Protein AF-A0A928XF33-F1 (afdb_monomer_lite)

Structure (mmCIF, N/CA/C/O backbone):
data_AF-A0A928XF33-F1
#
_entry.id   AF-A0A928XF33-F1
#
loop_
_atom_site.group_PDB
_atom_site.id
_atom_site.type_symbol
_atom_site.label_atom_id
_atom_site.label_alt_id
_atom_site.label_comp_id
_atom_site.label_asym_id
_atom_site.label_entity_id
_atom_site.label_seq_id
_atom_site.pdbx_PDB_ins_code
_atom_site.Cartn_x
_atom_site.Cartn_y
_atom_site.Cartn_z
_atom_site.occupancy
_atom_site.B_iso_or_equiv
_atom_site.auth_seq_id
_atom_site.auth_comp_id
_atom_site.auth_asym_id
_atom_site.auth_atom_id
_atom_site.pdbx_PDB_model_num
ATOM 1 N N . MET A 1 1 ? -15.547 -3.757 18.145 1.00 56.09 1 MET A N 1
ATOM 2 C CA . MET A 1 1 ? -14.695 -3.752 16.936 1.00 56.09 1 MET A CA 1
ATOM 3 C C . MET A 1 1 ? -14.721 -2.345 16.365 1.00 56.09 1 MET A C 1
ATOM 5 O O . MET A 1 1 ? -15.814 -1.855 16.118 1.00 56.09 1 MET A O 1
ATOM 9 N N . GLN A 1 2 ? -13.573 -1.678 16.237 1.00 73.50 2 GLN A N 1
ATOM 10 C CA . GLN A 1 2 ? -13.499 -0.398 15.520 1.00 73.50 2 GLN A CA 1
ATOM 11 C C . GLN A 1 2 ? -13.445 -0.687 14.015 1.00 73.50 2 GLN A C 1
ATOM 13 O O . GLN A 1 2 ? -12.772 -1.633 13.605 1.00 73.50 2 GLN A O 1
ATOM 18 N N . LEU A 1 3 ? -14.179 0.076 13.201 1.00 80.75 3 LEU A N 1
ATOM 19 C CA . LEU A 1 3 ? -14.056 -0.015 11.746 1.00 80.75 3 LEU A CA 1
ATOM 20 C C . LEU A 1 3 ? -12.732 0.623 11.320 1.00 80.75 3 LEU A C 1
ATOM 22 O O . LEU A 1 3 ? -12.500 1.797 11.602 1.00 80.75 3 LEU A O 1
ATOM 26 N N . LYS A 1 4 ? -11.894 -0.143 10.615 1.00 88.00 4 LYS A N 1
ATOM 27 C CA . LYS A 1 4 ? -10.683 0.385 9.982 1.00 88.00 4 LYS A CA 1
ATOM 28 C C . LYS A 1 4 ? -11.077 1.289 8.809 1.00 88.00 4 LYS A C 1
ATOM 30 O O . LYS A 1 4 ? -11.910 0.871 7.994 1.00 88.00 4 LYS A O 1
ATOM 35 N N . PRO A 1 5 ? -10.524 2.506 8.688 1.00 91.00 5 PRO A N 1
ATOM 36 C CA . PRO A 1 5 ? -10.780 3.342 7.525 1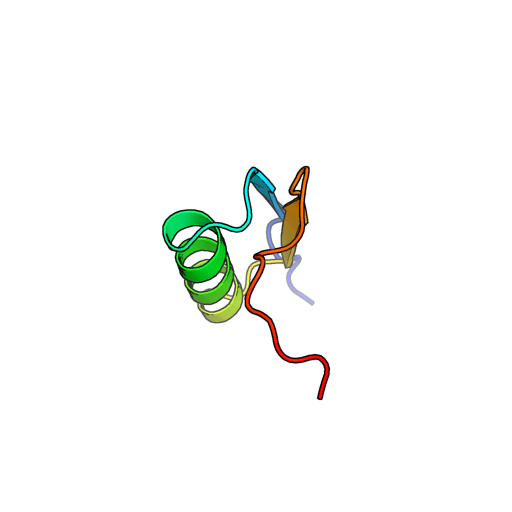.00 91.00 5 PRO A CA 1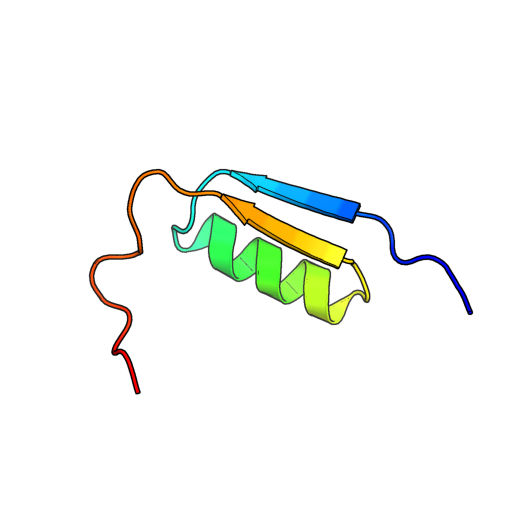
ATOM 37 C C . PRO A 1 5 ? -10.227 2.665 6.264 1.00 91.00 5 PRO A C 1
ATOM 39 O O . PRO A 1 5 ? -9.116 2.135 6.277 1.00 91.00 5 PRO A O 1
ATOM 42 N N . LYS A 1 6 ? -11.011 2.676 5.181 1.00 96.62 6 LYS A N 1
ATOM 43 C CA . LYS A 1 6 ? -10.647 2.039 3.908 1.00 96.62 6 LYS A CA 1
ATOM 44 C C . LYS A 1 6 ? -9.882 2.998 3.006 1.00 96.62 6 LYS A C 1
ATOM 46 O O . LYS A 1 6 ? -10.344 4.116 2.781 1.00 96.62 6 LYS A O 1
ATOM 51 N N . VAL A 1 7 ? -8.763 2.545 2.447 1.00 97.69 7 VAL A N 1
ATOM 52 C CA . VAL A 1 7 ? -7.907 3.338 1.556 1.00 97.69 7 VAL A CA 1
ATOM 53 C C . VAL A 1 7 ? -7.569 2.542 0.300 1.00 97.69 7 VAL A C 1
ATOM 55 O O . VAL A 1 7 ? -7.206 1.370 0.367 1.00 97.69 7 VAL A O 1
ATOM 58 N N . VAL A 1 8 ? -7.667 3.196 -0.859 1.00 97.81 8 VAL A N 1
ATOM 59 C CA . VAL A 1 8 ? -7.235 2.638 -2.145 1.00 97.81 8 VAL A CA 1
ATOM 60 C C . VAL A 1 8 ? -5.991 3.382 -2.615 1.00 97.81 8 VAL A C 1
ATOM 62 O O . VAL A 1 8 ? -6.025 4.600 -2.780 1.00 97.81 8 VAL A O 1
ATOM 65 N N . VAL A 1 9 ? -4.906 2.650 -2.858 1.00 97.38 9 VAL A N 1
ATOM 66 C CA . VAL A 1 9 ? -3.660 3.183 -3.420 1.00 97.38 9 VAL A CA 1
ATOM 67 C C . VAL A 1 9 ? -3.579 2.789 -4.891 1.00 97.38 9 VAL A C 1
ATOM 69 O O . VAL A 1 9 ? -3.652 1.608 -5.229 1.00 97.38 9 VAL A O 1
ATOM 72 N N . ILE A 1 10 ? -3.428 3.775 -5.777 1.00 96.75 10 ILE A N 1
ATOM 73 C CA . ILE A 1 10 ? -3.281 3.540 -7.217 1.00 96.75 10 ILE A CA 1
ATOM 74 C C . ILE A 1 10 ? -1.795 3.539 -7.587 1.00 96.75 10 ILE A C 1
ATOM 76 O O . ILE A 1 10 ? -1.109 4.550 -7.450 1.00 96.75 10 ILE A O 1
ATOM 80 N N . GLY A 1 11 ? -1.323 2.402 -8.094 1.00 93.44 11 GLY A N 1
ATOM 81 C CA . GLY A 1 11 ? 0.066 2.143 -8.462 1.00 93.44 11 GLY A CA 1
ATOM 82 C C . GLY A 1 11 ? 0.824 1.346 -7.397 1.00 93.44 11 GLY A C 1
ATOM 83 O O . GLY A 1 11 ? 0.759 1.643 -6.209 1.00 93.44 11 GLY A O 1
ATOM 84 N N . CYS A 1 12 ? 1.592 0.347 -7.836 1.00 93.56 12 CYS A N 1
ATOM 85 C CA . CYS A 1 12 ? 2.416 -0.516 -6.979 1.00 93.56 12 CYS A CA 1
ATOM 86 C C . CYS A 1 12 ? 3.925 -0.272 -7.171 1.00 93.56 12 CYS A C 1
ATOM 88 O O . CYS A 1 12 ? 4.736 -1.188 -7.056 1.00 93.56 12 CYS A O 1
ATOM 90 N N . GLY A 1 13 ? 4.316 0.961 -7.507 1.00 91.44 13 GLY A N 1
ATOM 91 C CA . GLY A 1 13 ? 5.721 1.376 -7.452 1.00 91.44 13 GLY A CA 1
ATOM 92 C C . GLY A 1 13 ? 6.199 1.555 -6.007 1.00 91.44 13 GLY A C 1
ATOM 93 O O . GLY A 1 13 ? 5.423 1.390 -5.067 1.00 91.44 13 GLY A O 1
ATOM 94 N N . VAL A 1 14 ? 7.454 1.972 -5.821 1.00 93.12 14 VAL A N 1
ATOM 95 C CA . VAL A 1 14 ? 8.045 2.185 -4.483 1.00 93.12 14 VAL A CA 1
ATOM 96 C C . VAL A 1 14 ? 7.184 3.078 -3.590 1.00 93.12 14 VAL A C 1
ATOM 98 O O . VAL A 1 14 ? 6.900 2.713 -2.459 1.00 93.12 14 VAL A O 1
ATOM 101 N N . SER A 1 15 ? 6.677 4.198 -4.108 1.00 95.19 15 SER A N 1
ATOM 102 C CA . SER A 1 15 ? 5.829 5.104 -3.329 1.00 95.19 15 SER A CA 1
ATOM 103 C C . SER A 1 15 ? 4.496 4.466 -2.937 1.00 95.19 15 SER A C 1
ATOM 105 O O . SER A 1 15 ? 4.047 4.652 -1.812 1.00 95.19 15 SER A O 1
ATOM 107 N N . GLY A 1 16 ? 3.875 3.696 -3.838 1.00 94.94 16 GLY A N 1
ATOM 108 C CA . GLY A 1 16 ? 2.592 3.039 -3.581 1.00 94.94 16 GLY A CA 1
ATOM 109 C C . GLY A 1 16 ? 2.711 1.898 -2.573 1.00 94.94 16 GLY A C 1
ATOM 110 O O . GLY A 1 16 ? 1.908 1.807 -1.649 1.00 94.94 16 GLY A O 1
ATOM 111 N N . LEU A 1 17 ? 3.758 1.078 -2.696 1.00 95.56 17 LEU A N 1
ATOM 112 C CA . LEU A 1 17 ? 4.044 -0.005 -1.754 1.00 95.56 17 LEU A CA 1
ATOM 113 C C . LEU A 1 17 ? 4.426 0.537 -0.375 1.00 95.56 17 LEU A C 1
ATOM 115 O O . LEU A 1 17 ? 3.855 0.102 0.620 1.00 95.56 17 LEU A O 1
ATOM 119 N N . THR A 1 18 ? 5.322 1.526 -0.309 1.00 96.94 18 THR A N 1
ATOM 120 C CA . THR A 1 18 ? 5.696 2.167 0.959 1.00 96.94 18 THR A CA 1
ATOM 121 C C . THR A 1 18 ? 4.488 2.822 1.622 1.00 96.94 18 THR A C 1
ATOM 123 O O . THR A 1 18 ? 4.269 2.631 2.813 1.00 96.94 18 THR A O 1
ATOM 126 N N . CYS A 1 19 ? 3.656 3.537 0.857 1.00 97.50 19 CYS A N 1
ATOM 127 C CA . CYS A 1 19 ? 2.424 4.123 1.379 1.00 97.50 19 CYS A CA 1
ATOM 128 C C . CYS A 1 19 ? 1.474 3.049 1.924 1.00 97.50 19 CYS A C 1
ATOM 130 O O . CYS A 1 19 ? 0.963 3.197 3.032 1.00 97.50 19 CYS A O 1
ATOM 132 N N . GLY A 1 20 ? 1.286 1.949 1.188 1.00 96.94 20 GLY A N 1
ATOM 133 C CA . GLY A 1 20 ? 0.464 0.827 1.633 1.00 96.94 20 GLY A CA 1
ATOM 134 C C . GLY A 1 20 ? 0.965 0.199 2.934 1.00 96.94 20 GLY A C 1
ATOM 135 O O . GLY A 1 20 ? 0.158 -0.053 3.824 1.00 96.94 20 GLY A O 1
ATOM 136 N N . ILE A 1 21 ? 2.281 0.018 3.083 1.00 97.25 21 ILE A N 1
ATOM 137 C CA . ILE A 1 21 ? 2.896 -0.495 4.318 1.00 97.25 21 ILE A CA 1
ATOM 138 C C . ILE A 1 21 ? 2.621 0.452 5.489 1.00 97.25 21 ILE A C 1
ATOM 140 O O . ILE A 1 21 ? 2.074 0.013 6.498 1.00 97.25 21 ILE A O 1
ATOM 144 N N . CYS A 1 22 ? 2.909 1.748 5.344 1.00 97.94 22 CYS A N 1
ATOM 145 C CA . CYS A 1 22 ? 2.677 2.714 6.421 1.00 97.94 22 CYS A CA 1
ATOM 146 C C . CYS A 1 22 ? 1.194 2.803 6.824 1.00 97.94 22 CYS A C 1
ATOM 148 O O . CYS A 1 22 ? 0.878 2.967 8.000 1.00 97.94 22 CYS A O 1
ATOM 150 N N . LEU A 1 23 ? 0.269 2.685 5.864 1.00 97.50 23 LEU A N 1
ATOM 151 C CA . LEU A 1 23 ? -1.169 2.665 6.144 1.00 97.50 23 LEU A CA 1
ATOM 152 C C . LEU A 1 23 ? -1.591 1.387 6.885 1.00 97.50 23 LEU A C 1
ATOM 154 O O . LEU A 1 23 ? -2.387 1.462 7.818 1.00 97.50 23 LEU A O 1
ATOM 158 N N . LEU A 1 24 ? -1.041 0.225 6.522 1.00 96.81 24 LEU A N 1
ATOM 159 C CA . LEU A 1 24 ? -1.285 -1.024 7.251 1.00 96.81 24 LEU A CA 1
ATOM 160 C C . LEU A 1 24 ? -0.761 -0.950 8.694 1.00 96.81 24 LEU A C 1
ATOM 162 O O . LEU A 1 24 ? -1.462 -1.363 9.617 1.00 96.81 24 LEU A O 1
ATOM 166 N N . GLU A 1 25 ? 0.433 -0.387 8.901 1.00 97.56 25 GLU A N 1
ATOM 167 C CA . GLU A 1 25 ? 1.022 -0.164 10.233 1.00 97.56 25 GLU A CA 1
ATOM 168 C C . GLU A 1 25 ? 0.192 0.802 11.092 1.00 97.56 25 GLU A C 1
ATOM 170 O O . GLU A 1 25 ? 0.147 0.664 12.314 1.00 97.56 25 GLU A O 1
ATOM 175 N N . ALA A 1 26 ? -0.509 1.746 10.461 1.00 96.44 26 ALA A N 1
ATOM 176 C CA . ALA A 1 26 ? -1.412 2.691 11.115 1.00 96.44 26 ALA A CA 1
ATOM 177 C C . ALA A 1 26 ? -2.857 2.163 11.289 1.00 96.44 26 ALA A C 1
ATOM 179 O O . ALA A 1 26 ? -3.761 2.941 11.589 1.00 96.44 26 ALA A O 1
ATOM 180 N N . ASP A 1 27 ? -3.076 0.855 11.121 1.00 95.81 27 ASP A N 1
ATO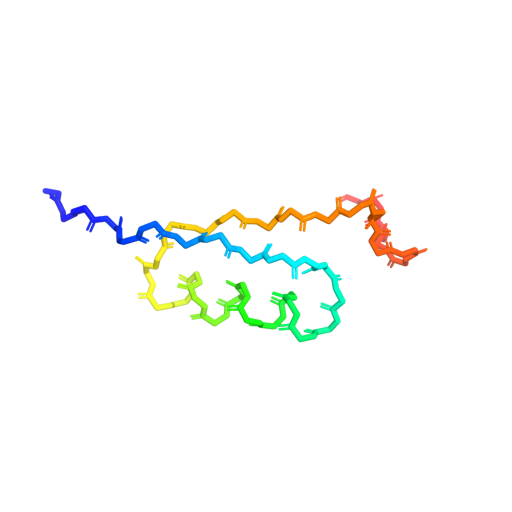M 181 C CA . ASP A 1 27 ? -4.360 0.156 11.295 1.00 95.81 27 ASP A CA 1
ATOM 182 C C . ASP A 1 27 ? -5.461 0.514 10.271 1.00 95.81 27 ASP A C 1
ATOM 184 O O . ASP A 1 27 ? -6.657 0.439 10.562 1.00 95.81 27 ASP A O 1
ATOM 188 N N . PHE A 1 28 ? -5.079 0.854 9.036 1.00 97.50 28 PHE A N 1
ATOM 189 C CA . PHE A 1 28 ? -6.019 1.040 7.922 1.00 97.50 28 PHE A CA 1
ATOM 190 C C . PHE A 1 28 ? -6.313 -0.276 7.177 1.00 97.50 28 PHE A C 1
ATOM 192 O O . PHE A 1 28 ? -5.527 -1.224 7.201 1.00 97.50 28 PHE A O 1
ATOM 199 N N . ASP A 1 29 ? -7.452 -0.323 6.479 1.00 96.88 29 ASP A N 1
ATOM 200 C CA . ASP A 1 29 ? -7.798 -1.377 5.513 1.00 96.88 29 ASP A CA 1
ATOM 201 C C . ASP A 1 29 ? -7.412 -0.899 4.104 1.00 96.88 29 ASP A C 1
ATOM 203 O O . ASP A 1 29 ? -8.008 0.043 3.574 1.00 96.88 29 ASP A O 1
ATOM 207 N N . VAL A 1 30 ? -6.365 -1.490 3.524 1.00 97.50 30 VAL A N 1
ATOM 208 C CA . VAL A 1 30 ? -5.687 -0.952 2.335 1.00 97.50 30 VAL A CA 1
ATOM 209 C C . VAL A 1 30 ? -5.807 -1.901 1.151 1.00 97.50 30 VAL A C 1
ATOM 211 O O . VAL A 1 30 ? -5.456 -3.076 1.243 1.00 97.50 30 VAL A O 1
ATOM 214 N N . ILE A 1 31 ? -6.215 -1.363 0.001 1.00 97.19 31 ILE A N 1
ATOM 215 C CA . ILE A 1 31 ? -6.213 -2.064 -1.287 1.00 97.19 31 ILE A CA 1
ATOM 216 C C . ILE A 1 31 ? -5.266 -1.330 -2.237 1.00 97.19 31 ILE A C 1
ATOM 218 O O . ILE A 1 31 ? -5.438 -0.138 -2.488 1.00 97.19 31 ILE A O 1
ATOM 222 N N . ILE A 1 32 ? -4.285 -2.037 -2.800 1.00 96.25 32 ILE A N 1
ATOM 223 C CA . ILE A 1 32 ? -3.412 -1.500 -3.851 1.00 96.25 32 ILE A CA 1
ATOM 224 C C . ILE A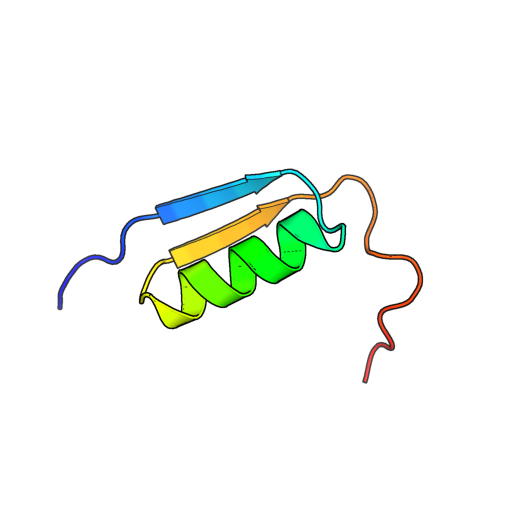 1 32 ? -3.910 -2.003 -5.204 1.00 96.25 32 ILE A C 1
ATOM 226 O O . ILE A 1 32 ? -4.022 -3.209 -5.420 1.00 96.25 32 ILE A O 1
ATOM 230 N N . ILE A 1 33 ? -4.186 -1.080 -6.124 1.00 96.12 33 ILE A N 1
ATOM 231 C CA . ILE A 1 33 ? -4.578 -1.387 -7.502 1.00 96.12 33 ILE A CA 1
ATOM 232 C C . ILE A 1 33 ? -3.475 -0.892 -8.426 1.00 96.12 33 ILE A C 1
ATOM 234 O O . ILE A 1 33 ? -3.127 0.287 -8.419 1.00 96.12 33 ILE A O 1
ATOM 238 N N . ALA A 1 34 ? -2.946 -1.777 -9.259 1.00 94.12 34 ALA A N 1
ATOM 239 C CA . ALA A 1 34 ? -1.962 -1.429 -10.271 1.00 94.12 34 ALA A CA 1
ATOM 240 C C . ALA A 1 34 ? -2.330 -2.056 -11.614 1.00 94.12 34 ALA A C 1
ATOM 242 O O . ALA A 1 34 ? -2.998 -3.086 -11.659 1.00 94.12 34 ALA A O 1
ATOM 243 N N . ARG A 1 35 ? -1.901 -1.411 -12.706 1.00 90.19 35 ARG A N 1
ATOM 244 C CA . ARG A 1 35 ? -2.062 -1.950 -14.064 1.00 90.19 35 ARG A CA 1
ATOM 245 C C . ARG A 1 35 ? -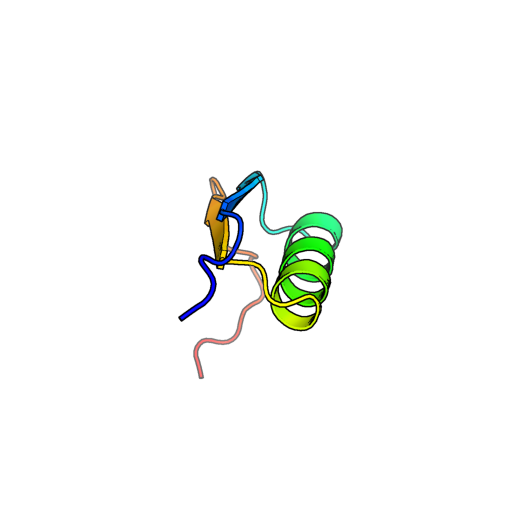1.234 -3.219 -14.247 1.00 90.19 35 ARG A C 1
ATOM 247 O O . ARG A 1 35 ? -1.743 -4.209 -14.749 1.00 90.19 35 ARG A O 1
ATOM 254 N N . ASP A 1 36 ? 0.014 -3.154 -13.803 1.00 84.31 36 ASP A N 1
ATOM 255 C CA . ASP A 1 36 ? 1.003 -4.216 -13.891 1.00 84.31 36 ASP A CA 1
ATOM 256 C C . ASP A 1 36 ? 1.542 -4.475 -12.486 1.00 84.31 36 ASP A C 1
ATOM 258 O O . ASP A 1 36 ? 1.699 -3.537 -11.700 1.00 84.31 36 ASP A O 1
ATOM 262 N N . LEU A 1 37 ? 1.823 -5.736 -12.159 1.00 75.31 37 LEU A N 1
ATOM 263 C CA . LEU A 1 37 ? 2.531 -6.072 -10.926 1.00 75.31 37 LEU A CA 1
ATOM 264 C C . LEU A 1 37 ? 3.982 -5.570 -11.009 1.00 75.31 37 LEU A C 1
ATOM 266 O O . LEU A 1 37 ? 4.533 -5.483 -12.112 1.00 75.31 37 LEU A O 1
ATOM 270 N N . PRO A 1 38 ? 4.631 -5.251 -9.874 1.00 72.25 38 PRO A N 1
ATOM 271 C CA . PRO A 1 38 ? 6.014 -4.808 -9.907 1.00 72.25 38 PRO A CA 1
ATOM 272 C C . PRO A 1 38 ? 6.871 -5.925 -10.533 1.00 72.25 38 PRO A C 1
ATOM 274 O O . PRO A 1 38 ? 6.801 -7.065 -10.071 1.00 72.25 38 PRO A O 1
ATOM 277 N N . PRO A 1 39 ? 7.703 -5.634 -11.550 1.00 68.50 39 PRO A N 1
ATOM 278 C CA . PRO A 1 39 ? 8.384 -6.651 -12.363 1.00 68.50 39 PRO A CA 1
ATOM 279 C C . PRO A 1 39 ? 9.429 -7.501 -11.609 1.00 68.50 39 PRO A C 1
ATOM 281 O O . PRO A 1 39 ? 10.067 -8.362 -12.208 1.00 68.50 39 PRO A O 1
ATOM 284 N N . GLN A 1 40 ? 9.619 -7.280 -10.303 1.00 59.84 40 GLN A N 1
ATOM 285 C CA . GLN A 1 40 ? 10.634 -7.923 -9.460 1.00 59.84 40 GLN A CA 1
ATOM 286 C C . GLN A 1 40 ? 10.085 -8.460 -8.129 1.00 59.84 40 GLN A C 1
ATOM 288 O O . GLN A 1 40 ? 10.832 -8.584 -7.159 1.00 59.84 40 GLN A O 1
ATOM 293 N N . THR A 1 41 ? 8.801 -8.811 -8.039 1.00 53.16 41 THR A N 1
ATOM 294 C CA . THR A 1 41 ? 8.324 -9.558 -6.866 1.00 53.16 41 THR A CA 1
ATOM 295 C C . THR A 1 41 ? 8.542 -11.048 -7.095 1.00 53.16 41 THR A C 1
ATOM 297 O O . THR A 1 41 ? 7.801 -11.675 -7.850 1.00 53.16 41 THR A O 1
ATOM 300 N N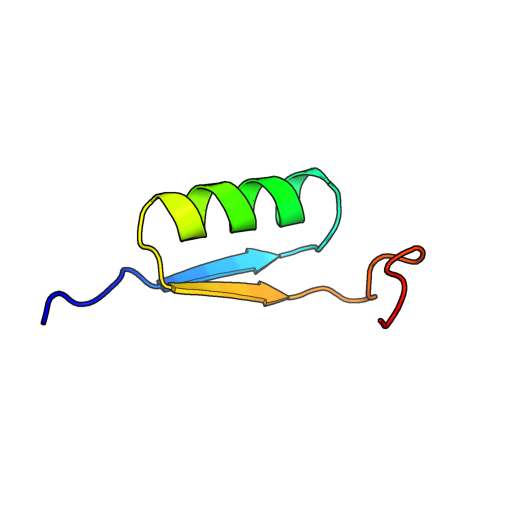 . THR A 1 42 ? 9.568 -11.620 -6.462 1.00 54.44 42 THR A N 1
ATOM 301 C CA . THR A 1 42 ? 9.707 -13.076 -6.308 1.00 54.44 42 THR A CA 1
ATOM 302 C C . THR A 1 42 ? 8.386 -13.652 -5.787 1.00 54.44 42 THR A C 1
ATOM 304 O O . THR A 1 42 ? 7.973 -13.262 -4.693 1.00 54.44 42 THR A O 1
ATOM 307 N N . PRO A 1 43 ? 7.722 -14.566 -6.515 1.00 47.69 43 PRO A N 1
ATOM 308 C CA . PRO A 1 43 ? 6.678 -15.390 -5.934 1.00 47.69 43 PRO A CA 1
ATOM 309 C C . PRO A 1 43 ? 7.390 -16.432 -5.070 1.00 47.69 43 PRO A C 1
ATOM 311 O O . PRO A 1 43 ? 7.999 -17.364 -5.598 1.00 47.69 43 PRO A O 1
ATOM 314 N N . ARG A 1 44 ? 7.405 -16.245 -3.754 1.00 40.44 44 ARG A N 1
ATOM 315 C CA . ARG A 1 44 ? 7.836 -17.292 -2.829 1.00 40.44 44 ARG A CA 1
ATOM 316 C C . ARG A 1 44 ? 6.786 -17.496 -1.758 1.00 40.44 44 ARG A C 1
ATOM 318 O O . ARG A 1 44 ? 6.217 -16.475 -1.320 1.00 40.44 44 ARG A O 1
#

Sequence (44 aa):
MQLKPKVVVIGCGVSGLTCGICLLEADFDVIIIARDLPPQTTPR

Foldseek 3Di:
DDDAAEEEFEADPPVSVVVQVVSVVVRHHYDYDYPDDDPDDPPD

pLDDT: mean 86.94, std 15.88, range [40.44, 97.94]

Radius of gyration: 11.66 Å; chains: 1; bounding box: 25×22×31 Å

Secondary structure (DSSP, 8-state):
-PPPPEEEEE--SHHHHHHHHHHHHTT-EEEEE-SS--TT----